Protein AF-A0A9W8LX11-F1 (afdb_monomer)

Structure (mmCIF, N/CA/C/O backbone):
data_AF-A0A9W8LX11-F1
#
_entry.id   AF-A0A9W8LX11-F1
#
loop_
_atom_site.group_PDB
_atom_site.id
_atom_site.type_symbol
_atom_site.label_atom_id
_atom_site.label_alt_id
_atom_site.label_comp_id
_atom_site.label_asym_id
_atom_site.label_entity_id
_atom_site.label_seq_id
_atom_site.pdbx_PDB_ins_code
_atom_site.Cartn_x
_atom_site.Cartn_y
_atom_site.Cartn_z
_atom_site.occupancy
_atom_site.B_iso_or_equiv
_atom_site.auth_seq_id
_atom_site.auth_comp_id
_atom_site.auth_asym_id
_atom_site.auth_a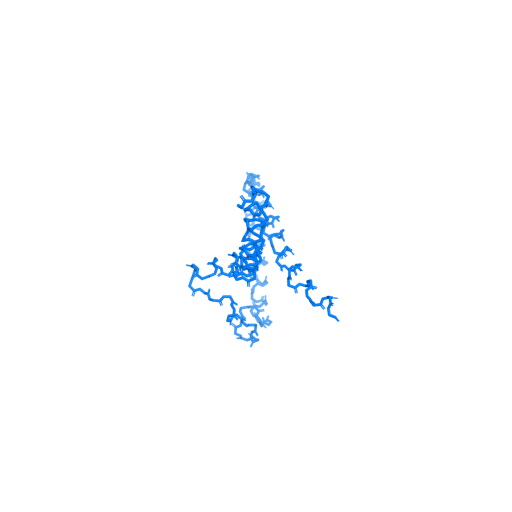tom_id
_atom_site.pdbx_PDB_model_num
ATOM 1 N N . MET A 1 1 ? 64.482 5.441 -8.145 1.00 54.28 1 MET A N 1
ATOM 2 C CA . MET A 1 1 ? 63.058 5.763 -8.385 1.00 54.28 1 MET A CA 1
ATOM 3 C C . MET A 1 1 ? 62.621 6.742 -7.311 1.00 54.28 1 MET A C 1
ATOM 5 O O . MET A 1 1 ? 62.854 6.469 -6.142 1.00 54.28 1 MET A O 1
ATOM 9 N N . SER A 1 2 ? 62.122 7.917 -7.703 1.00 69.69 2 SER A N 1
ATOM 10 C CA . SER A 1 2 ? 61.686 8.965 -6.765 1.00 69.69 2 SER A CA 1
ATOM 11 C C . SER A 1 2 ? 60.354 8.575 -6.119 1.00 69.69 2 SER A C 1
ATOM 13 O O . SER A 1 2 ? 59.514 7.972 -6.789 1.00 69.69 2 SER A O 1
ATOM 15 N N . ALA A 1 3 ? 60.142 8.947 -4.852 1.00 63.94 3 ALA A N 1
ATOM 16 C CA . ALA A 1 3 ? 58.896 8.716 -4.111 1.00 63.94 3 ALA A CA 1
ATOM 17 C C . ALA A 1 3 ? 57.644 9.212 -4.865 1.00 63.94 3 ALA A C 1
ATOM 19 O O . ALA A 1 3 ? 56.577 8.617 -4.743 1.00 63.94 3 ALA A O 1
ATOM 20 N N . ALA A 1 4 ? 57.800 10.232 -5.716 1.00 65.12 4 ALA A N 1
ATOM 21 C CA . ALA A 1 4 ? 56.741 10.741 -6.584 1.00 65.12 4 ALA A CA 1
ATOM 22 C C . ALA A 1 4 ? 56.208 9.686 -7.578 1.00 65.12 4 ALA A C 1
ATOM 24 O O . ALA A 1 4 ? 55.002 9.574 -7.755 1.00 65.12 4 ALA A O 1
ATOM 25 N N . SER A 1 5 ? 57.084 8.847 -8.150 1.00 67.62 5 SER A N 1
ATOM 26 C CA . SER A 1 5 ? 56.688 7.822 -9.139 1.00 67.62 5 SER A CA 1
ATOM 27 C C . SER A 1 5 ? 55.877 6.670 -8.538 1.00 67.62 5 SER A C 1
ATOM 29 O O . SER A 1 5 ? 55.045 6.072 -9.211 1.00 67.62 5 SER A O 1
ATOM 31 N N . VAL A 1 6 ? 56.096 6.370 -7.254 1.00 69.31 6 VAL A N 1
ATOM 32 C CA . VAL A 1 6 ? 55.357 5.326 -6.530 1.00 69.31 6 VAL A CA 1
ATOM 33 C C . VAL A 1 6 ? 53.978 5.841 -6.114 1.00 69.31 6 VAL A C 1
ATOM 35 O O . VAL A 1 6 ? 53.004 5.096 -6.178 1.00 69.31 6 VAL A O 1
ATOM 38 N N . ALA A 1 7 ? 53.878 7.121 -5.741 1.00 71.25 7 ALA A N 1
ATOM 39 C CA . ALA A 1 7 ? 52.605 7.758 -5.414 1.00 71.25 7 ALA A CA 1
ATOM 40 C C . ALA A 1 7 ? 51.680 7.868 -6.639 1.00 71.25 7 ALA A C 1
ATOM 42 O O . ALA A 1 7 ? 50.484 7.619 -6.528 1.00 71.25 7 ALA A O 1
ATOM 43 N N . GLU A 1 8 ? 52.238 8.178 -7.809 1.00 72.81 8 GLU A N 1
ATOM 44 C CA . GLU A 1 8 ? 51.486 8.285 -9.063 1.00 72.81 8 GLU A CA 1
ATOM 45 C C . GLU A 1 8 ? 50.990 6.914 -9.556 1.00 72.81 8 GLU A C 1
ATOM 47 O O . GLU A 1 8 ? 49.831 6.773 -9.941 1.00 72.81 8 GLU A O 1
ATOM 52 N N . ALA A 1 9 ? 51.816 5.868 -9.429 1.00 72.56 9 ALA A N 1
ATOM 53 C CA . ALA A 1 9 ? 51.405 4.494 -9.719 1.00 72.56 9 ALA A CA 1
ATOM 54 C C . ALA A 1 9 ? 50.311 3.990 -8.758 1.00 72.56 9 ALA A C 1
ATOM 56 O O . ALA A 1 9 ? 49.367 3.330 -9.186 1.00 72.56 9 ALA A O 1
ATOM 57 N N . ALA A 1 10 ? 50.398 4.325 -7.466 1.00 69.38 10 ALA A N 1
ATOM 58 C CA . ALA A 1 10 ? 49.371 3.974 -6.484 1.00 69.38 10 ALA A CA 1
ATOM 59 C C . ALA A 1 10 ? 48.047 4.716 -6.732 1.00 69.38 10 ALA A C 1
ATOM 61 O O . ALA A 1 10 ? 46.979 4.133 -6.554 1.00 69.38 10 ALA A O 1
ATOM 62 N N . ALA A 1 11 ? 48.111 5.974 -7.178 1.00 72.75 11 ALA A N 1
ATOM 63 C CA . ALA A 1 11 ? 46.933 6.740 -7.572 1.00 72.75 11 ALA A CA 1
ATOM 64 C C . ALA A 1 11 ? 46.258 6.142 -8.817 1.00 72.75 11 ALA A C 1
ATOM 66 O O . ALA A 1 11 ? 45.037 6.021 -8.824 1.00 72.75 11 ALA A O 1
ATOM 67 N N . GLY A 1 12 ? 47.045 5.699 -9.807 1.00 76.19 12 GLY A N 1
ATOM 68 C CA . GLY A 1 12 ? 46.542 4.999 -10.993 1.00 76.19 12 GLY A CA 1
ATOM 69 C C . GLY A 1 12 ? 45.864 3.667 -10.660 1.00 76.19 12 GLY A C 1
ATOM 70 O O . GLY A 1 12 ? 44.764 3.397 -11.124 1.00 76.19 12 GLY A O 1
ATOM 71 N N . VAL A 1 13 ? 46.456 2.868 -9.768 1.00 75.56 13 VAL A N 1
ATOM 72 C CA . VAL A 1 13 ? 45.849 1.605 -9.307 1.00 75.56 13 VAL A CA 1
ATOM 73 C C . VAL A 1 13 ? 44.580 1.853 -8.485 1.00 75.56 13 VAL A C 1
ATOM 75 O O . VAL A 1 13 ? 43.630 1.085 -8.583 1.00 75.56 13 VAL A O 1
ATOM 78 N N . ALA A 1 14 ? 44.524 2.926 -7.691 1.00 70.00 14 ALA A N 1
ATOM 79 C CA . ALA A 1 14 ? 43.324 3.291 -6.941 1.00 70.00 14 ALA A CA 1
ATOM 80 C C . ALA A 1 14 ? 42.198 3.806 -7.852 1.00 70.00 14 ALA A C 1
ATOM 82 O O . ALA A 1 14 ? 41.036 3.490 -7.604 1.00 70.00 14 ALA A O 1
ATOM 83 N N . SER A 1 15 ? 42.525 4.567 -8.903 1.00 71.81 15 SER A N 1
ATOM 84 C CA . SER A 1 15 ? 41.542 5.008 -9.896 1.00 71.81 15 SER A CA 1
ATOM 85 C C . SER A 1 15 ? 41.051 3.862 -10.772 1.00 71.81 15 SER A C 1
ATOM 87 O O . SER A 1 15 ? 39.859 3.817 -11.051 1.00 71.81 15 SER A O 1
ATOM 89 N N . ASP A 1 16 ? 41.932 2.928 -11.142 1.00 74.38 16 ASP A N 1
ATOM 90 C CA . ASP A 1 16 ? 41.578 1.732 -11.915 1.00 74.38 16 ASP A CA 1
ATOM 91 C C . ASP A 1 16 ? 40.772 0.739 -11.078 1.00 74.38 16 ASP A C 1
ATOM 93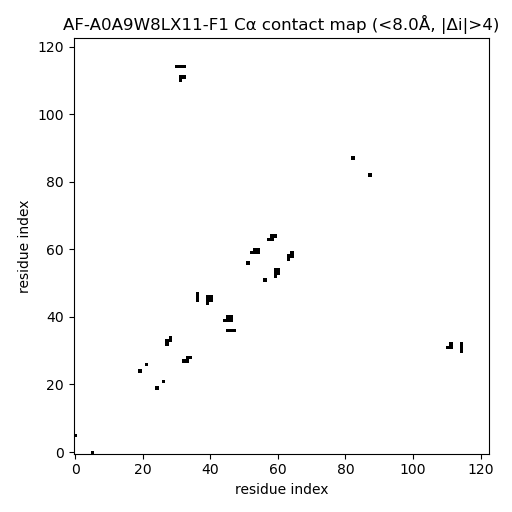 O O . ASP A 1 16 ? 39.782 0.195 -11.540 1.00 74.38 16 ASP A O 1
ATOM 97 N N . PHE A 1 17 ? 41.110 0.559 -9.800 1.00 71.25 17 PHE A N 1
ATOM 98 C CA . PHE A 1 17 ? 40.286 -0.236 -8.894 1.00 71.25 17 PHE A CA 1
ATOM 99 C C . PHE A 1 17 ? 38.922 0.419 -8.654 1.00 71.25 17 PHE A C 1
ATOM 101 O O . PHE A 1 17 ? 37.907 -0.268 -8.627 1.00 71.25 17 PHE A O 1
ATOM 108 N N . ALA A 1 18 ? 38.865 1.745 -8.496 1.00 64.25 18 ALA A N 1
ATOM 109 C CA . ALA A 1 18 ? 37.598 2.456 -8.353 1.00 64.25 18 ALA A CA 1
ATOM 110 C C . ALA A 1 18 ? 36.755 2.381 -9.633 1.00 64.25 18 ALA A C 1
ATOM 112 O O . ALA A 1 18 ? 35.544 2.201 -9.540 1.00 64.25 18 ALA A O 1
ATOM 113 N N . SER A 1 19 ? 37.371 2.479 -10.813 1.00 64.06 19 SER A N 1
ATOM 114 C CA . SER A 1 19 ? 36.675 2.354 -12.092 1.00 64.06 19 SER A CA 1
ATOM 115 C C . SER A 1 19 ? 36.237 0.914 -12.360 1.00 64.06 19 SER A C 1
ATOM 117 O O . SER A 1 19 ? 35.103 0.729 -12.778 1.00 64.06 19 SER A O 1
ATOM 119 N N . ASP A 1 20 ? 37.038 -0.098 -12.016 1.00 60.25 20 ASP A N 1
ATOM 120 C CA . ASP A 1 20 ? 36.682 -1.517 -12.126 1.00 60.25 20 ASP A CA 1
ATOM 121 C C . ASP A 1 20 ? 35.608 -1.930 -11.119 1.00 60.25 20 ASP A C 1
ATOM 123 O O . ASP A 1 20 ? 34.732 -2.724 -11.456 1.00 60.25 20 ASP A O 1
ATOM 127 N N . VAL A 1 21 ? 35.625 -1.387 -9.899 1.00 58.97 21 VAL A N 1
ATOM 128 C CA . VAL A 1 21 ? 34.552 -1.584 -8.914 1.00 58.97 21 VAL A CA 1
ATOM 129 C C . VAL A 1 21 ? 33.282 -0.867 -9.360 1.00 58.97 21 VAL A C 1
ATOM 131 O O . VAL A 1 21 ? 32.207 -1.419 -9.196 1.00 58.97 21 VAL A O 1
ATOM 134 N N . VAL A 1 22 ? 33.361 0.318 -9.966 1.00 58.06 22 VAL A N 1
ATOM 135 C CA . VAL A 1 22 ? 32.182 1.012 -10.515 1.00 58.06 22 VAL A CA 1
ATOM 136 C C . VAL A 1 22 ? 31.666 0.340 -11.797 1.00 58.06 22 VAL A C 1
ATOM 138 O O . VAL A 1 22 ? 30.459 0.308 -12.017 1.00 58.06 22 VAL A O 1
ATOM 141 N N . ALA A 1 23 ? 32.550 -0.237 -12.614 1.00 55.69 23 ALA A N 1
ATOM 142 C CA . ALA A 1 23 ? 32.215 -0.905 -13.872 1.00 55.69 23 A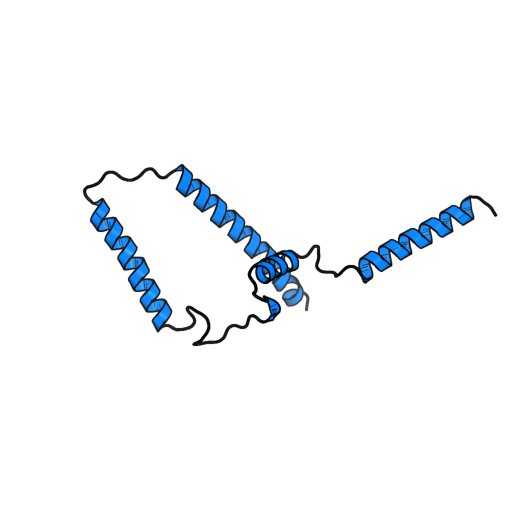LA A CA 1
ATOM 143 C C . ALA A 1 23 ? 31.757 -2.364 -13.693 1.00 55.69 23 ALA A C 1
ATOM 145 O O . ALA A 1 23 ? 30.982 -2.850 -14.513 1.00 55.69 23 ALA A O 1
ATOM 146 N N . ASN A 1 24 ? 32.211 -3.057 -12.639 1.00 52.00 24 ASN A N 1
ATOM 147 C CA . ASN A 1 24 ? 31.896 -4.467 -12.363 1.00 52.00 24 ASN A CA 1
ATOM 148 C C . ASN A 1 24 ? 31.151 -4.706 -11.041 1.00 52.00 24 ASN A C 1
ATOM 150 O O . ASN A 1 24 ? 30.781 -5.849 -10.758 1.00 52.00 24 ASN A O 1
ATOM 154 N N . ALA A 1 25 ? 30.889 -3.682 -10.218 1.00 50.00 25 ALA A N 1
ATOM 155 C CA . ALA A 1 25 ? 29.820 -3.806 -9.234 1.00 50.00 25 ALA A CA 1
ATOM 156 C C . ALA A 1 25 ? 28.533 -4.097 -10.011 1.00 50.00 25 ALA A C 1
ATOM 158 O O . ALA A 1 25 ? 28.287 -3.447 -11.031 1.00 50.00 25 ALA A O 1
ATOM 159 N N . PRO A 1 26 ? 27.686 -5.043 -9.564 1.00 53.97 26 PRO A N 1
ATOM 160 C CA . PRO A 1 26 ? 26.340 -5.088 -10.094 1.00 53.97 26 PRO A CA 1
ATOM 161 C C . PRO A 1 26 ? 25.763 -3.701 -9.818 1.00 53.97 26 PRO A C 1
ATOM 163 O O . PRO A 1 26 ? 25.581 -3.334 -8.658 1.00 53.97 26 PRO A O 1
ATOM 166 N N . VAL A 1 27 ? 25.534 -2.926 -10.880 1.00 54.09 27 VAL A N 1
ATOM 167 C CA . VAL A 1 27 ? 25.097 -1.514 -10.884 1.00 54.09 27 VAL A CA 1
ATOM 168 C C . VAL A 1 27 ? 23.879 -1.269 -9.962 1.00 54.09 27 VAL A C 1
ATOM 170 O O . VAL A 1 27 ? 23.574 -0.150 -9.571 1.00 54.09 27 VAL A O 1
ATOM 173 N N . ASN A 1 28 ? 23.234 -2.349 -9.531 1.00 58.53 28 ASN A N 1
ATOM 174 C CA . ASN A 1 28 ? 22.002 -2.434 -8.783 1.00 58.53 28 ASN A CA 1
ATOM 175 C C . ASN A 1 28 ? 22.083 -2.402 -7.245 1.00 58.53 28 ASN A C 1
ATOM 177 O O . ASN A 1 28 ? 21.035 -2.235 -6.642 1.00 58.53 28 ASN A O 1
ATOM 181 N N . SER A 1 29 ? 23.210 -2.537 -6.537 1.00 65.06 29 SER A N 1
ATOM 182 C CA . SER A 1 29 ? 23.126 -2.628 -5.051 1.00 65.06 29 SER A CA 1
ATOM 183 C C . SER A 1 29 ? 22.641 -1.341 -4.352 1.00 65.06 29 SER A C 1
ATOM 185 O O . SER A 1 29 ? 22.145 -1.393 -3.222 1.00 65.06 29 SER A O 1
ATOM 187 N N . LEU A 1 30 ? 22.751 -0.197 -5.036 1.00 72.62 30 LEU A N 1
ATOM 188 C CA . LEU A 1 30 ? 22.211 1.099 -4.610 1.00 72.62 30 LEU A CA 1
ATOM 189 C C . LEU A 1 30 ? 20.779 1.353 -5.113 1.00 72.62 30 LEU A C 1
ATOM 191 O O . LEU A 1 30 ? 20.151 2.299 -4.641 1.00 72.62 30 LEU A O 1
ATOM 195 N N . SER A 1 31 ? 20.263 0.524 -6.028 1.00 81.88 31 SER A N 1
ATOM 196 C CA . SER A 1 31 ? 18.883 0.624 -6.519 1.00 81.88 31 SER A CA 1
ATOM 197 C C . SER A 1 31 ? 17.899 0.157 -5.440 1.00 81.88 31 SER A C 1
ATOM 199 O O . SER A 1 31 ? 18.045 -0.951 -4.904 1.00 81.88 31 SER A O 1
ATOM 201 N N . PRO A 1 32 ? 16.888 0.968 -5.092 1.00 86.31 32 PRO A N 1
ATOM 202 C CA . PRO A 1 32 ? 15.732 0.507 -4.332 1.00 86.31 32 PRO A CA 1
ATOM 203 C C . PRO A 1 32 ? 15.115 -0.775 -4.915 1.00 86.31 32 PRO A C 1
ATOM 205 O O . PRO A 1 32 ? 14.715 -1.660 -4.150 1.00 86.31 32 PRO A O 1
ATOM 208 N N . ASP A 1 33 ? 15.105 -0.925 -6.243 1.00 85.69 33 ASP A N 1
ATOM 209 C CA . ASP A 1 33 ? 14.564 -2.117 -6.896 1.00 85.69 33 ASP A CA 1
ATOM 210 C C . ASP A 1 33 ? 15.314 -3.421 -6.584 1.00 85.69 33 ASP A C 1
ATOM 212 O O . ASP A 1 33 ? 14.704 -4.477 -6.394 1.00 85.69 33 ASP A O 1
ATOM 216 N N . TYR A 1 34 ? 16.641 -3.372 -6.465 1.00 86.56 34 TYR A N 1
ATOM 217 C CA . TYR A 1 34 ? 17.437 -4.548 -6.117 1.00 86.56 34 TYR A CA 1
ATOM 218 C C . TYR A 1 34 ? 17.048 -5.117 -4.760 1.00 86.56 34 TYR A C 1
ATOM 220 O O . TYR A 1 34 ? 16.803 -6.320 -4.643 1.00 86.56 34 TYR A O 1
ATOM 228 N N . TRP A 1 35 ? 16.926 -4.253 -3.751 1.00 87.75 35 TRP A N 1
ATOM 229 C CA . TRP A 1 35 ? 16.514 -4.654 -2.407 1.00 87.75 35 TRP A CA 1
ATOM 230 C C . TRP A 1 35 ? 15.095 -5.217 -2.391 1.00 87.75 35 TRP A C 1
ATOM 232 O O . TRP A 1 35 ? 14.827 -6.195 -1.689 1.00 87.75 35 TRP A O 1
ATOM 242 N N . LEU A 1 36 ? 14.201 -4.654 -3.206 1.00 88.88 36 LEU A N 1
ATOM 243 C CA . LEU A 1 36 ? 12.870 -5.211 -3.401 1.00 88.88 36 LEU A CA 1
ATOM 244 C C . LEU A 1 36 ? 12.947 -6.616 -4.015 1.00 88.88 36 LEU A C 1
ATOM 246 O O . LEU A 1 36 ? 12.331 -7.546 -3.494 1.00 88.88 36 LEU A O 1
ATOM 250 N N . SER A 1 37 ? 13.723 -6.790 -5.088 1.00 86.94 37 SER A N 1
ATOM 251 C CA . SER A 1 37 ? 13.880 -8.073 -5.781 1.00 86.94 37 SER A CA 1
ATOM 252 C C . SER A 1 37 ? 14.439 -9.161 -4.864 1.00 86.94 37 SER A C 1
ATOM 254 O O . SER A 1 37 ? 13.964 -10.296 -4.887 1.00 86.94 37 SER A O 1
ATOM 256 N N . GLU A 1 38 ? 15.390 -8.805 -4.003 1.00 88.06 38 GLU A N 1
ATOM 257 C CA . GLU A 1 38 ? 15.997 -9.729 -3.054 1.00 88.06 38 GLU A CA 1
ATOM 258 C C .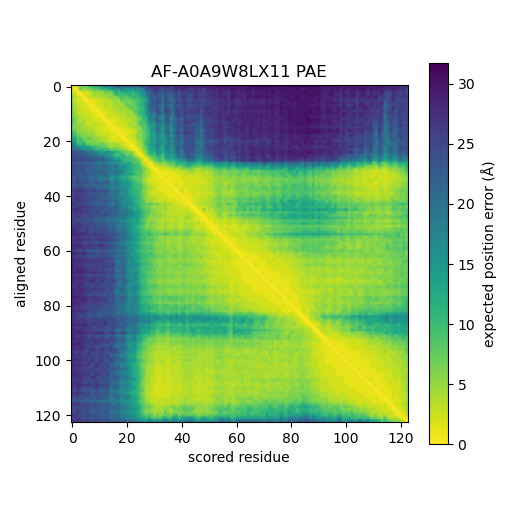 GLU A 1 38 ? 15.005 -10.134 -1.960 1.00 88.06 38 GLU A C 1
ATOM 260 O O . GLU A 1 38 ? 14.911 -11.309 -1.600 1.00 88.06 38 GLU 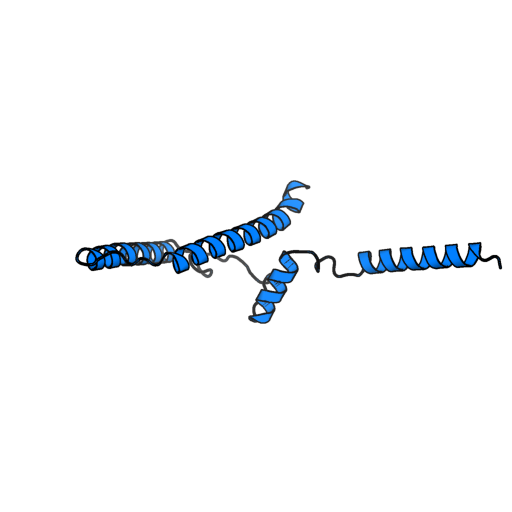A O 1
ATOM 265 N N . GLY A 1 39 ? 14.170 -9.189 -1.515 1.00 89.56 39 GLY A N 1
ATOM 266 C CA . GLY A 1 39 ? 13.029 -9.477 -0.653 1.00 89.56 39 GLY A CA 1
ATOM 267 C C . GLY A 1 39 ? 12.072 -10.493 -1.280 1.00 89.56 39 GLY A C 1
ATOM 268 O O . GLY A 1 39 ? 11.748 -11.495 -0.648 1.00 89.56 39 GLY A O 1
ATOM 269 N N . TYR A 1 40 ? 11.656 -10.292 -2.534 1.00 89.06 40 TYR A N 1
ATOM 270 C CA . TYR A 1 40 ? 10.771 -11.236 -3.234 1.00 89.06 40 TYR A CA 1
ATOM 271 C C . TYR A 1 40 ? 11.394 -12.633 -3.377 1.00 89.06 40 TYR A C 1
ATOM 273 O O . TYR A 1 40 ? 10.712 -13.630 -3.114 1.00 89.06 40 TYR A O 1
ATOM 281 N N . LYS A 1 41 ? 12.691 -12.718 -3.703 1.00 90.81 41 LYS A N 1
ATOM 282 C CA . LYS A 1 41 ? 13.412 -13.999 -3.793 1.00 90.81 41 LYS A CA 1
ATOM 283 C C . LYS A 1 41 ? 13.462 -14.731 -2.458 1.00 90.81 41 LYS A C 1
ATOM 285 O O . LYS A 1 41 ? 13.312 -15.950 -2.441 1.00 90.81 41 LYS A O 1
ATOM 290 N N . ALA A 1 42 ? 13.607 -14.013 -1.342 1.00 91.81 42 ALA A N 1
ATOM 291 C CA . ALA A 1 42 ? 13.553 -14.612 -0.008 1.00 91.81 42 ALA A CA 1
ATOM 292 C C . ALA A 1 42 ? 12.187 -15.264 0.288 1.00 91.81 42 ALA A C 1
ATOM 294 O O . ALA A 1 42 ? 12.118 -16.250 1.019 1.00 91.81 42 ALA A O 1
ATOM 295 N N . PHE A 1 43 ? 11.109 -14.767 -0.328 1.00 90.19 43 PHE A N 1
ATOM 296 C CA . PHE A 1 43 ? 9.777 -15.382 -0.292 1.00 90.19 43 PHE A CA 1
ATOM 297 C C . PHE A 1 43 ? 9.540 -16.427 -1.398 1.00 90.19 43 PHE A C 1
ATOM 299 O O . PHE A 1 43 ? 8.432 -16.947 -1.514 1.00 90.19 43 PHE A O 1
ATOM 306 N N . GLY A 1 44 ? 10.559 -16.757 -2.197 1.00 88.25 44 GLY A N 1
ATOM 307 C CA . GLY A 1 44 ? 10.484 -17.750 -3.270 1.00 88.25 44 GLY A CA 1
ATOM 308 C C . GLY A 1 44 ? 9.854 -17.247 -4.570 1.00 88.25 44 GLY A C 1
ATOM 309 O O . GLY A 1 44 ? 9.523 -18.059 -5.431 1.00 88.25 44 GLY A O 1
ATOM 310 N N . TYR A 1 45 ? 9.686 -15.933 -4.732 1.00 86.25 45 TYR A N 1
ATOM 311 C CA . TYR A 1 45 ? 9.121 -15.329 -5.938 1.00 86.25 45 TYR A CA 1
ATOM 312 C C . TYR A 1 45 ? 10.181 -14.532 -6.697 1.00 86.25 45 TYR A C 1
ATOM 314 O O . TYR A 1 45 ? 10.929 -13.755 -6.113 1.00 86.25 45 TYR A O 1
ATOM 322 N N . ASP A 1 46 ? 10.220 -14.677 -8.020 1.00 86.81 46 ASP A N 1
ATOM 323 C CA . ASP A 1 46 ? 11.078 -13.852 -8.869 1.00 86.81 46 ASP A CA 1
ATOM 324 C C . ASP A 1 46 ? 10.287 -12.650 -9.405 1.00 86.81 46 ASP A C 1
ATOM 326 O O . ASP A 1 46 ? 9.374 -12.804 -10.222 1.00 86.81 46 A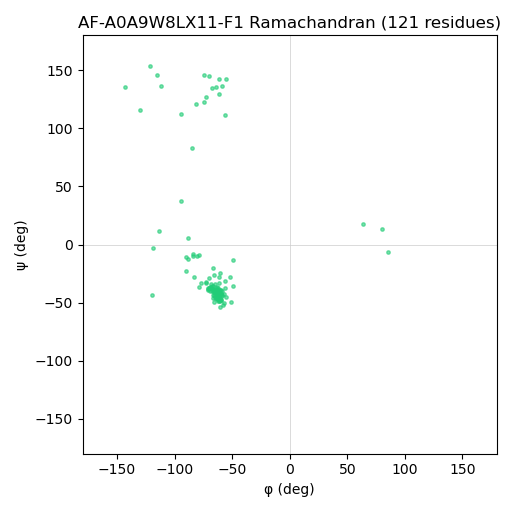SP A O 1
ATOM 330 N N . LYS A 1 47 ? 10.650 -11.441 -8.953 1.00 84.94 47 LYS A N 1
ATOM 331 C CA . LYS A 1 47 ? 10.046 -10.180 -9.414 1.00 84.94 47 LYS A CA 1
ATOM 332 C C . LYS A 1 47 ? 10.160 -10.016 -10.935 1.00 84.94 47 LYS A C 1
ATOM 334 O O . LYS A 1 47 ? 9.219 -9.532 -11.557 1.00 84.94 47 LYS A O 1
ATOM 339 N N . SER A 1 48 ? 11.271 -10.432 -11.549 1.00 82.75 48 SER A N 1
ATOM 340 C CA . SER A 1 48 ? 11.530 -10.227 -12.986 1.00 82.75 48 SER A CA 1
ATOM 341 C C . SER A 1 48 ? 10.567 -11.007 -13.892 1.00 82.75 48 SER A C 1
ATOM 343 O O . SER A 1 48 ? 10.278 -10.597 -15.023 1.00 82.75 48 SER A O 1
ATOM 345 N N . GLN A 1 49 ? 10.036 -12.117 -13.374 1.00 86.50 49 GLN A N 1
ATOM 346 C CA . GLN A 1 49 ? 9.080 -12.983 -14.058 1.00 86.50 49 GLN A CA 1
ATOM 347 C C . GLN A 1 49 ? 7.638 -12.494 -13.914 1.00 86.50 49 GLN A C 1
ATOM 349 O O . GLN A 1 49 ? 6.738 -13.026 -14.567 1.00 86.50 49 GLN A O 1
ATOM 354 N N . TRP A 1 50 ? 7.393 -11.480 -13.080 1.00 87.62 50 TRP A N 1
ATOM 355 C CA . TRP A 1 50 ? 6.055 -10.946 -12.908 1.00 87.62 50 TRP A CA 1
ATOM 356 C C . TRP A 1 50 ? 5.550 -10.318 -14.211 1.00 87.62 50 TRP A C 1
ATOM 358 O O . TRP A 1 50 ? 6.259 -9.592 -14.920 1.00 87.62 50 TRP A O 1
ATOM 368 N N . ARG A 1 51 ? 4.298 -10.631 -14.543 1.00 88.44 51 ARG A N 1
ATOM 369 C CA . ARG A 1 51 ? 3.576 -10.110 -15.703 1.00 88.44 51 ARG A CA 1
ATOM 370 C C . ARG A 1 51 ? 2.117 -9.911 -15.314 1.00 88.44 51 ARG A C 1
ATOM 372 O O . ARG A 1 51 ? 1.511 -10.790 -14.702 1.00 88.44 51 ARG A O 1
ATOM 379 N N . TRP A 1 52 ? 1.547 -8.776 -15.709 1.00 89.25 52 TRP A N 1
ATOM 380 C CA . TRP A 1 52 ? 0.107 -8.558 -15.609 1.00 89.25 52 TRP A CA 1
ATOM 381 C C . TRP A 1 52 ? -0.615 -9.355 -16.699 1.00 89.25 52 TRP A C 1
ATOM 383 O O . TRP A 1 52 ? -0.353 -9.165 -17.887 1.00 89.25 52 TRP A O 1
ATOM 393 N N . VAL A 1 53 ? -1.540 -10.230 -16.305 1.00 92.75 53 VAL A N 1
ATOM 394 C CA . VAL A 1 53 ? -2.328 -11.061 -17.222 1.00 92.75 53 VAL A CA 1
ATOM 395 C C . VAL A 1 53 ? -3.806 -10.935 -16.864 1.00 92.75 53 VAL A C 1
ATOM 397 O O . VAL A 1 53 ? -4.246 -11.358 -15.794 1.00 92.75 53 VAL A O 1
ATOM 400 N N . ASN A 1 54 ? -4.594 -10.373 -17.783 1.00 89.31 54 ASN A N 1
ATOM 401 C CA . ASN A 1 54 ? -6.037 -10.225 -17.592 1.00 89.31 54 ASN A CA 1
ATOM 402 C C . ASN A 1 54 ? -6.719 -11.592 -17.434 1.00 89.31 54 ASN A C 1
ATOM 404 O O . ASN A 1 54 ? -6.519 -12.490 -18.249 1.00 89.31 54 ASN A O 1
ATOM 408 N N . GLY A 1 55 ? -7.536 -11.738 -16.391 1.00 89.25 55 GLY A N 1
ATOM 409 C CA . GLY A 1 55 ? -8.225 -12.981 -16.038 1.00 89.25 55 GLY A CA 1
ATOM 410 C C . GLY A 1 55 ? -7.405 -13.957 -15.188 1.00 89.25 55 GLY A C 1
ATOM 411 O O . GLY A 1 55 ? -7.961 -14.957 -14.743 1.00 89.25 55 GLY A O 1
ATOM 412 N N . VAL A 1 56 ? -6.116 -13.684 -14.954 1.00 89.38 56 VAL A N 1
ATOM 413 C CA . VAL A 1 56 ? -5.227 -14.521 -14.125 1.00 89.38 56 VAL A CA 1
ATOM 414 C C . VAL A 1 56 ? -4.696 -13.735 -12.933 1.00 89.38 56 VAL A C 1
ATOM 416 O O . VAL A 1 56 ? -4.661 -14.246 -11.816 1.00 89.38 56 VAL A O 1
ATOM 419 N N . THR A 1 57 ? -4.285 -12.484 -13.150 1.00 92.12 57 THR A N 1
ATOM 420 C CA . THR A 1 57 ? -3.840 -11.621 -12.059 1.00 92.12 57 THR A CA 1
ATOM 421 C C . THR A 1 57 ? -5.032 -11.296 -11.150 1.00 92.12 57 THR A C 1
ATOM 423 O O . THR A 1 57 ? -6.108 -10.972 -11.661 1.00 92.12 57 THR A O 1
ATOM 426 N N . PRO A 1 58 ? -4.885 -11.365 -9.816 1.00 89.19 58 PRO A N 1
ATOM 427 C CA . PRO A 1 58 ? -5.970 -11.024 -8.904 1.00 89.19 58 PRO A CA 1
ATOM 428 C C . PRO A 1 58 ? -6.506 -9.616 -9.168 1.00 89.19 58 PRO A C 1
ATOM 430 O O . PRO A 1 58 ? -5.730 -8.702 -9.444 1.00 89.19 58 PRO A O 1
ATOM 433 N N . LEU A 1 59 ? -7.825 -9.441 -9.049 1.00 90.75 59 LEU A N 1
ATOM 434 C CA . LEU A 1 59 ? -8.517 -8.168 -9.299 1.00 90.75 59 LEU A CA 1
ATOM 435 C C . LEU A 1 59 ? -8.413 -7.673 -10.752 1.00 90.75 59 LEU A C 1
ATOM 437 O O . LEU A 1 59 ? -8.691 -6.508 -11.027 1.00 90.75 59 LEU A O 1
ATOM 441 N N . SER A 1 60 ? -8.052 -8.547 -11.695 1.00 92.38 60 SER A N 1
ATOM 442 C CA . SER A 1 60 ? -8.017 -8.199 -13.119 1.00 92.38 60 SER A CA 1
ATOM 443 C C . SER A 1 60 ? -9.393 -8.250 -13.786 1.00 92.38 60 SER A C 1
ATOM 445 O O . SER A 1 60 ? -9.542 -7.801 -14.922 1.00 92.38 60 SER A O 1
ATOM 447 N N . THR A 1 61 ? -10.418 -8.776 -13.104 1.00 94.69 61 THR A N 1
ATOM 448 C CA . THR A 1 61 ? -11.780 -8.864 -13.643 1.00 94.69 61 THR A CA 1
ATOM 449 C C . THR A 1 61 ? -12.787 -8.019 -12.863 1.00 94.69 61 THR A C 1
ATOM 451 O O . THR A 1 61 ? -12.763 -7.939 -11.635 1.00 94.69 61 THR A O 1
ATOM 454 N N . TRP A 1 62 ? -13.773 -7.462 -13.575 1.00 94.44 62 TRP A N 1
ATOM 455 C CA . TRP A 1 62 ? -14.890 -6.724 -12.965 1.00 94.44 62 TRP A CA 1
ATOM 456 C C . TRP A 1 62 ? -15.671 -7.543 -11.938 1.00 94.44 62 TRP A C 1
ATOM 458 O O . TRP A 1 62 ? -16.200 -6.992 -10.976 1.00 94.44 62 TRP A O 1
ATOM 468 N N . ARG A 1 63 ? -15.742 -8.865 -12.132 1.00 93.81 63 ARG A N 1
ATOM 469 C CA . ARG A 1 63 ? -16.414 -9.775 -11.204 1.00 93.81 63 ARG A CA 1
ATOM 470 C C . ARG A 1 63 ? -15.693 -9.819 -9.860 1.00 93.81 63 ARG A C 1
ATOM 472 O O . ARG A 1 63 ? -16.343 -9.669 -8.832 1.00 93.81 63 ARG A O 1
ATOM 479 N N . GLU A 1 64 ? -14.376 -10.005 -9.870 1.00 93.88 64 GLU A N 1
ATOM 480 C CA . GLU A 1 64 ? -13.559 -10.033 -8.651 1.00 93.88 64 GLU A CA 1
ATOM 481 C C . GLU A 1 64 ? -13.611 -8.692 -7.922 1.00 93.88 64 GLU A C 1
ATOM 483 O O . GLU A 1 64 ? -13.852 -8.658 -6.716 1.00 93.88 64 GLU A O 1
ATOM 488 N N . VAL A 1 65 ? -13.475 -7.586 -8.660 1.00 95.31 65 VAL A N 1
ATOM 489 C CA . VAL A 1 65 ? -13.571 -6.230 -8.102 1.00 95.31 65 VAL A CA 1
ATOM 490 C C . VAL A 1 65 ? -14.956 -5.981 -7.494 1.00 95.31 65 VAL A C 1
ATOM 492 O O . VAL A 1 65 ? -15.056 -5.480 -6.376 1.00 95.31 65 VAL A O 1
ATOM 495 N N . GLY A 1 66 ? -16.030 -6.381 -8.182 1.00 97.12 66 GLY A N 1
ATOM 496 C CA . GLY A 1 66 ? -17.402 -6.239 -7.690 1.00 97.12 66 GLY A CA 1
ATOM 497 C C . GLY A 1 66 ? -17.662 -7.037 -6.410 1.00 97.12 66 GLY A C 1
ATOM 498 O O . GLY A 1 66 ? -18.250 -6.509 -5.467 1.00 97.12 66 GLY A O 1
ATOM 499 N N . ILE A 1 67 ? -17.175 -8.281 -6.338 1.00 96.25 67 ILE A N 1
ATOM 500 C CA . ILE A 1 67 ? -17.251 -9.101 -5.118 1.00 96.25 67 ILE A CA 1
ATOM 501 C C . ILE A 1 67 ? -16.467 -8.432 -3.984 1.00 96.25 67 ILE A C 1
ATOM 503 O O . ILE A 1 67 ? -16.997 -8.287 -2.882 1.00 96.25 67 ILE A O 1
ATOM 507 N N . GLY A 1 68 ? -15.243 -7.972 -4.257 1.00 95.88 68 GLY A N 1
ATOM 508 C CA . GLY A 1 68 ? -14.424 -7.246 -3.287 1.00 95.88 68 GLY A CA 1
ATOM 509 C C . GLY A 1 68 ? -15.126 -5.999 -2.743 1.00 95.88 68 GLY A C 1
ATOM 510 O O . GLY A 1 68 ? -15.133 -5.778 -1.534 1.00 95.88 68 GLY A O 1
ATOM 511 N N . MET A 1 69 ? -15.795 -5.231 -3.607 1.00 97.19 69 MET A N 1
ATOM 512 C CA . MET A 1 69 ? -16.555 -4.043 -3.213 1.00 97.19 69 MET A CA 1
ATOM 513 C C . MET A 1 69 ? -17.739 -4.385 -2.301 1.00 97.19 69 MET A C 1
ATOM 515 O O . MET A 1 69 ? -17.932 -3.737 -1.272 1.00 97.19 69 MET A O 1
ATOM 519 N N . VAL A 1 70 ? -18.523 -5.411 -2.651 1.00 97.81 70 VAL A N 1
ATOM 520 C CA . VAL A 1 70 ? -19.658 -5.859 -1.829 1.00 97.81 70 VAL A CA 1
ATOM 521 C C . VAL A 1 70 ? -19.178 -6.340 -0.461 1.00 97.81 70 VAL A C 1
ATOM 523 O O . VAL A 1 70 ? -19.775 -5.976 0.550 1.00 97.81 70 VAL A O 1
ATOM 526 N N . LEU A 1 71 ? -18.082 -7.102 -0.410 1.00 97.56 71 LEU A N 1
ATOM 527 C CA . LEU A 1 71 ? -17.482 -7.547 0.849 1.00 97.56 71 LEU A CA 1
ATOM 528 C C . LEU A 1 71 ? -16.992 -6.364 1.691 1.00 97.56 71 LEU A C 1
ATOM 530 O O . LEU A 1 71 ? -17.308 -6.293 2.876 1.00 97.56 71 LEU A O 1
ATOM 534 N N . TYR A 1 72 ? -16.278 -5.414 1.083 1.00 96.69 72 TYR A N 1
ATOM 535 C CA . TYR A 1 72 ? -15.774 -4.218 1.760 1.00 96.69 72 TYR A CA 1
ATOM 536 C C . TYR A 1 72 ? -16.904 -3.401 2.399 1.00 96.69 72 TYR A C 1
ATOM 538 O O . TYR A 1 72 ? -16.877 -3.119 3.599 1.00 96.69 72 TYR A O 1
ATOM 546 N N . LEU A 1 73 ? -17.938 -3.074 1.619 1.00 97.38 73 LEU A N 1
ATOM 547 C CA . LEU A 1 73 ? -19.084 -2.311 2.111 1.00 97.38 73 LEU A CA 1
ATOM 548 C C . LEU A 1 73 ? -19.908 -3.110 3.126 1.00 97.38 73 LEU A C 1
ATOM 550 O O . LEU A 1 73 ? -20.362 -2.549 4.122 1.00 97.38 73 LEU A O 1
ATOM 554 N N . GLY A 1 74 ? -20.062 -4.419 2.916 1.00 97.94 74 GLY A N 1
ATOM 555 C CA . GLY A 1 74 ? -20.736 -5.313 3.853 1.00 97.94 74 GLY A CA 1
ATOM 556 C C . GLY A 1 74 ? -20.056 -5.340 5.222 1.00 97.94 74 GLY A C 1
ATOM 557 O O . GLY A 1 74 ? -20.736 -5.250 6.242 1.00 97.94 74 GLY A O 1
ATOM 558 N N . VAL A 1 75 ? -18.721 -5.384 5.259 1.00 97.38 75 VAL A N 1
ATOM 559 C CA . VAL A 1 75 ? -17.945 -5.299 6.505 1.00 97.38 75 VAL A CA 1
ATOM 560 C C . VAL A 1 75 ? -18.128 -3.935 7.171 1.00 97.38 75 VAL A C 1
ATOM 562 O O . VAL A 1 75 ? -18.404 -3.888 8.369 1.00 97.38 75 VAL A O 1
ATOM 565 N N . ILE A 1 76 ? -18.045 -2.829 6.422 1.00 95.56 76 ILE A N 1
ATOM 566 C CA . ILE A 1 76 ? -18.226 -1.475 6.975 1.00 95.56 76 ILE A CA 1
ATOM 567 C C . ILE A 1 76 ? -19.613 -1.306 7.588 1.00 95.56 76 ILE A C 1
ATOM 569 O O . ILE A 1 76 ? -19.727 -0.944 8.760 1.00 95.56 76 ILE A O 1
ATOM 573 N N . PHE A 1 77 ? -20.670 -1.591 6.826 1.00 96.56 77 PHE A N 1
ATOM 574 C CA . PHE A 1 77 ? -22.038 -1.442 7.314 1.00 96.56 77 PHE A CA 1
ATOM 575 C C . PHE A 1 77 ? -22.366 -2.459 8.408 1.00 96.56 77 PHE A C 1
ATOM 577 O O . PHE A 1 77 ? -23.081 -2.128 9.353 1.00 96.56 77 PHE A O 1
ATOM 584 N N . GLY A 1 78 ? -21.803 -3.667 8.333 1.00 95.19 78 GLY A N 1
ATOM 585 C CA . GLY A 1 78 ? -21.929 -4.684 9.372 1.00 95.19 78 GLY A CA 1
ATOM 586 C C . GLY A 1 78 ? -21.330 -4.227 10.702 1.00 95.19 78 GLY A C 1
ATOM 587 O O . GLY A 1 78 ? -21.996 -4.290 11.737 1.00 95.19 78 GLY A O 1
ATOM 588 N N . ILE A 1 79 ? -20.105 -3.695 10.681 1.00 93.62 79 ILE A N 1
ATOM 589 C CA . ILE A 1 79 ? -19.453 -3.134 11.872 1.00 93.62 79 ILE A CA 1
ATOM 590 C C . ILE A 1 79 ? -20.222 -1.908 12.373 1.00 93.62 79 ILE A C 1
ATOM 592 O O . ILE A 1 79 ? -20.493 -1.809 13.568 1.00 93.62 79 ILE A O 1
ATOM 596 N N . GLN A 1 80 ? -20.633 -1.001 11.482 1.00 92.50 80 GLN A N 1
ATOM 597 C CA . GLN A 1 80 ? -21.406 0.189 11.846 1.00 92.50 80 GLN A CA 1
ATOM 598 C C . GLN A 1 80 ? -22.722 -0.178 12.547 1.00 92.50 80 GLN A C 1
ATOM 600 O O . GLN A 1 80 ? -23.076 0.427 13.561 1.00 92.50 80 GLN A O 1
ATOM 605 N N . PHE A 1 81 ? -23.433 -1.185 12.035 1.00 93.75 81 PHE A N 1
ATOM 606 C CA . PHE A 1 81 ? -24.654 -1.698 12.648 1.00 93.75 81 PHE A CA 1
ATOM 607 C C . PHE A 1 81 ? -24.379 -2.276 14.042 1.00 93.75 81 PHE A C 1
ATOM 609 O O . PHE A 1 81 ? -25.078 -1.935 14.997 1.00 93.75 81 PHE A O 1
ATOM 616 N N . LEU A 1 82 ? -23.323 -3.083 14.181 1.00 91.75 82 LEU A N 1
ATOM 617 C CA . LEU A 1 82 ? -22.928 -3.686 15.455 1.00 91.75 82 LEU A CA 1
ATOM 618 C C . LEU A 1 82 ? -22.492 -2.643 16.501 1.00 91.75 82 LEU A C 1
ATOM 620 O O . LEU A 1 82 ? -22.742 -2.813 17.695 1.00 91.75 82 LEU A O 1
ATOM 624 N N . MET A 1 83 ? -21.861 -1.549 16.068 1.00 91.31 83 MET A N 1
ATOM 625 C CA . MET A 1 83 ? -21.370 -0.482 16.946 1.00 91.31 83 MET A CA 1
ATOM 626 C C . MET A 1 83 ? -22.459 0.492 17.417 1.00 91.31 83 MET A C 1
ATOM 628 O O . MET A 1 83 ? -22.205 1.281 18.323 1.00 91.31 83 MET A O 1
ATOM 632 N N . ARG A 1 84 ? -23.683 0.431 16.875 1.00 87.00 84 ARG A N 1
ATOM 633 C CA . ARG A 1 84 ? -24.751 1.414 17.149 1.00 87.00 84 ARG A CA 1
ATOM 634 C C . ARG A 1 84 ? -25.180 1.503 18.621 1.00 87.00 84 ARG A C 1
ATOM 636 O O . ARG A 1 84 ? -25.697 2.532 19.043 1.00 87.00 84 ARG A O 1
ATOM 643 N N . SER A 1 85 ? -24.972 0.444 19.400 1.00 87.00 85 SER A N 1
ATOM 644 C CA . SER A 1 85 ? -25.314 0.357 20.830 1.00 87.00 85 SER A CA 1
ATOM 645 C C . SER A 1 85 ? -24.088 0.251 21.747 1.00 87.00 85 SER A C 1
ATOM 647 O O . SER A 1 85 ? -24.217 -0.056 22.933 1.00 87.00 85 SER A O 1
ATOM 649 N N . ARG A 1 86 ? -22.881 0.478 21.216 1.00 86.94 86 ARG A N 1
ATOM 650 C CA . ARG A 1 86 ? -21.609 0.331 21.934 1.00 86.94 86 ARG A CA 1
ATOM 651 C C . ARG A 1 86 ? -20.846 1.654 21.938 1.00 86.94 86 ARG A C 1
ATOM 653 O O . ARG A 1 86 ? -21.010 2.485 21.052 1.00 86.94 86 ARG A O 1
ATOM 660 N N . LYS A 1 87 ? -19.996 1.853 22.947 1.00 84.69 87 LYS A N 1
ATOM 661 C CA . LYS A 1 87 ? -19.063 2.987 22.961 1.00 84.69 87 LYS A CA 1
ATOM 662 C C . LYS A 1 87 ? -17.980 2.776 21.890 1.00 84.69 87 LYS A C 1
ATOM 664 O O . LYS A 1 87 ? -17.598 1.626 21.664 1.00 84.69 87 LYS A O 1
ATOM 669 N N . PRO A 1 88 ? -17.497 3.847 21.240 1.00 85.12 88 PRO A N 1
ATOM 670 C CA . PRO A 1 88 ? -16.436 3.746 20.246 1.00 85.12 88 PRO A CA 1
ATOM 671 C C . PRO A 1 88 ? -15.153 3.182 20.869 1.00 85.12 88 PRO A C 1
ATOM 673 O O . PRO A 1 88 ? -14.826 3.477 22.018 1.00 85.12 88 PRO A O 1
ATOM 676 N N . PHE A 1 89 ? -14.436 2.357 20.107 1.00 84.88 89 PHE A N 1
ATOM 677 C CA . PHE A 1 89 ? -13.155 1.802 20.533 1.00 84.88 89 PHE A CA 1
ATOM 678 C C . PHE A 1 89 ? -12.036 2.822 20.301 1.00 84.88 89 PHE A C 1
ATOM 680 O O . PHE A 1 89 ? -11.788 3.228 19.167 1.00 84.88 89 PHE A O 1
ATOM 687 N N . GLU A 1 90 ? -11.326 3.205 21.362 1.00 85.88 90 GLU A N 1
ATOM 688 C CA . GLU A 1 90 ? -10.166 4.096 21.267 1.00 85.88 90 GLU A CA 1
ATOM 689 C C . GLU A 1 90 ? -8.897 3.300 20.940 1.00 85.88 90 GLU A C 1
ATOM 691 O O . GLU A 1 90 ? -8.112 2.919 21.806 1.00 85.88 90 GLU A O 1
ATOM 696 N N . LEU A 1 91 ? -8.698 3.025 19.651 1.00 89.31 91 LEU A N 1
ATOM 697 C CA . LEU A 1 91 ? -7.535 2.301 19.125 1.00 89.31 91 LEU A CA 1
ATOM 698 C C . LEU A 1 91 ? -6.428 3.261 18.652 1.00 89.31 91 LEU A C 1
ATOM 700 O O . LEU A 1 91 ? -5.764 3.009 17.649 1.00 89.31 91 LEU A O 1
ATOM 704 N N . THR A 1 92 ? -6.216 4.372 19.363 1.00 89.25 92 THR A N 1
ATOM 705 C CA . THR A 1 92 ? -5.369 5.499 18.924 1.00 89.25 92 THR A CA 1
ATOM 706 C C . THR A 1 92 ? -3.946 5.084 18.558 1.00 89.25 92 THR A C 1
ATOM 708 O O . THR A 1 92 ? -3.447 5.472 17.506 1.00 89.25 92 THR A O 1
ATOM 711 N N . ARG A 1 93 ? -3.294 4.244 19.373 1.00 92.00 93 ARG A N 1
ATOM 712 C CA . ARG A 1 93 ? -1.923 3.780 19.088 1.00 92.00 93 ARG A CA 1
ATOM 713 C C . ARG A 1 93 ? -1.857 2.881 17.853 1.00 92.00 93 ARG A C 1
ATOM 715 O O . ARG A 1 93 ? -0.933 3.005 17.057 1.00 92.00 93 ARG A O 1
ATOM 722 N N . LEU A 1 94 ? -2.847 2.002 17.681 1.00 93.94 94 LEU A N 1
ATOM 723 C CA . LEU A 1 94 ? -2.936 1.123 16.515 1.00 93.94 94 LEU A CA 1
ATOM 724 C C . LEU A 1 94 ? -3.182 1.939 15.239 1.00 93.94 94 LEU A C 1
ATOM 726 O O . LEU A 1 94 ? -2.515 1.713 14.235 1.00 93.94 94 LEU A O 1
ATOM 730 N N . ALA A 1 95 ? -4.083 2.923 15.300 1.00 91.31 95 ALA A N 1
ATOM 731 C CA . ALA A 1 95 ? -4.369 3.824 14.187 1.00 91.31 95 ALA A CA 1
ATOM 732 C C . ALA A 1 95 ? -3.147 4.680 13.808 1.00 91.31 95 ALA A C 1
ATOM 734 O O . ALA A 1 95 ? -2.841 4.829 12.628 1.00 91.31 95 ALA A O 1
ATOM 735 N N . GLN A 1 96 ? -2.403 5.192 14.794 1.00 94.44 96 GLN A N 1
ATOM 736 C CA . GLN A 1 96 ? -1.152 5.920 14.555 1.00 94.44 96 GLN A CA 1
ATOM 737 C C . GLN A 1 96 ? -0.095 5.041 13.881 1.00 94.44 96 GLN A C 1
ATOM 739 O O . GLN A 1 96 ? 0.499 5.460 12.890 1.00 94.44 96 GLN A O 1
ATOM 744 N N . PHE A 1 97 ? 0.115 3.817 14.378 1.00 97.06 97 PHE A N 1
ATOM 745 C CA . PHE A 1 97 ? 1.057 2.875 13.773 1.00 97.06 97 PHE A CA 1
ATOM 746 C C . PHE A 1 97 ? 0.653 2.506 12.342 1.00 97.06 97 PHE A C 1
ATOM 748 O O . PHE A 1 97 ? 1.497 2.496 11.451 1.00 97.06 97 PHE A O 1
ATOM 755 N N . HIS A 1 98 ? -0.638 2.267 12.102 1.00 93.69 98 HIS A N 1
ATOM 756 C CA . HIS A 1 98 ? -1.161 1.994 10.767 1.00 93.69 98 HIS A CA 1
ATOM 757 C C . HIS A 1 98 ? -0.894 3.154 9.803 1.00 93.69 98 HIS A C 1
ATOM 759 O O . HIS A 1 98 ? -0.367 2.935 8.717 1.00 93.69 98 HIS A O 1
ATOM 765 N N . ASN A 1 99 ? -1.188 4.390 10.213 1.00 95.25 99 ASN A N 1
ATOM 766 C CA . ASN A 1 99 ? -0.958 5.569 9.378 1.00 95.25 99 ASN A CA 1
ATOM 767 C C . ASN A 1 99 ? 0.529 5.778 9.077 1.00 95.25 99 ASN A C 1
ATOM 769 O O . ASN A 1 99 ? 0.893 6.120 7.951 1.00 95.25 99 ASN A O 1
ATOM 773 N N . LEU A 1 100 ? 1.397 5.539 10.062 1.00 97.25 100 LEU A N 1
ATOM 774 C CA . LEU A 1 100 ? 2.840 5.589 9.857 1.00 97.25 100 LEU A CA 1
ATOM 775 C C . LEU A 1 100 ? 3.288 4.511 8.864 1.00 97.25 100 LEU A C 1
ATOM 777 O O . LEU A 1 100 ? 4.025 4.816 7.931 1.00 97.25 100 LEU A O 1
ATOM 781 N N . ALA A 1 101 ? 2.799 3.278 9.020 1.00 96.88 101 ALA A N 1
ATOM 782 C CA . ALA A 1 101 ? 3.098 2.178 8.111 1.00 96.88 101 ALA A CA 1
ATOM 783 C C . ALA A 1 101 ? 2.650 2.497 6.676 1.00 96.88 101 ALA A C 1
ATOM 785 O O . ALA A 1 101 ? 3.449 2.372 5.752 1.00 96.88 101 ALA A O 1
ATOM 786 N N . LEU A 1 102 ? 1.420 2.989 6.485 1.00 96.56 102 LEU A N 1
ATOM 787 C CA . LEU A 1 102 ? 0.926 3.418 5.174 1.00 96.56 102 LEU A CA 1
ATOM 788 C C . LEU A 1 102 ? 1.789 4.528 4.562 1.00 96.56 102 LEU A C 1
ATOM 790 O O . LEU A 1 102 ? 2.061 4.495 3.364 1.00 96.56 102 LEU A O 1
ATOM 794 N N . THR A 1 103 ? 2.244 5.485 5.373 1.00 97.25 103 THR A N 1
ATOM 795 C CA . THR A 1 103 ? 3.094 6.590 4.904 1.00 97.25 103 THR A CA 1
ATOM 796 C C . THR A 1 103 ? 4.460 6.082 4.449 1.00 97.25 103 THR A C 1
ATOM 798 O O . THR A 1 103 ? 4.916 6.441 3.367 1.00 97.25 103 THR A O 1
ATOM 801 N N . LEU A 1 104 ? 5.097 5.210 5.235 1.00 97.38 104 LEU A N 1
ATOM 802 C CA . LEU A 1 104 ? 6.403 4.639 4.897 1.00 97.38 104 LEU A CA 1
ATOM 803 C C . LEU A 1 104 ? 6.330 3.747 3.655 1.00 97.38 104 LEU A C 1
ATOM 805 O O . LEU A 1 104 ? 7.178 3.860 2.773 1.00 97.38 104 LEU A O 1
ATOM 809 N N . ILE A 1 105 ? 5.299 2.902 3.555 1.00 96.12 105 ILE A N 1
ATOM 810 C CA . ILE A 1 105 ? 5.080 2.049 2.380 1.00 96.12 105 ILE A CA 1
ATOM 811 C C . ILE A 1 105 ? 4.842 2.912 1.137 1.00 96.12 105 ILE A C 1
ATOM 813 O O . ILE A 1 105 ? 5.452 2.664 0.102 1.00 96.12 105 ILE A O 1
ATOM 817 N N . SER A 1 106 ? 4.012 3.955 1.238 1.00 96.88 106 SER A N 1
ATOM 818 C CA . SER A 1 106 ? 3.746 4.868 0.117 1.00 96.88 106 SER A CA 1
ATOM 819 C C . SER A 1 106 ? 5.003 5.615 -0.327 1.00 96.88 106 SER A C 1
ATOM 821 O O . SER A 1 106 ? 5.232 5.761 -1.524 1.00 96.88 106 SER A O 1
ATOM 823 N N . LEU A 1 107 ? 5.843 6.049 0.618 1.00 96.19 107 LEU A N 1
ATOM 824 C CA . LEU A 1 107 ? 7.132 6.668 0.310 1.00 96.19 107 LEU A CA 1
ATOM 825 C C . LEU A 1 107 ? 8.070 5.686 -0.407 1.00 96.19 107 LEU A C 1
ATOM 827 O O . LEU A 1 107 ? 8.685 6.055 -1.402 1.00 96.19 107 LEU A O 1
ATOM 831 N N . GLY A 1 108 ? 8.152 4.437 0.060 1.00 94.81 108 GLY A N 1
ATOM 832 C CA . GLY A 1 108 ? 8.945 3.396 -0.596 1.00 94.81 108 GLY A CA 1
ATOM 833 C C . GLY A 1 108 ? 8.469 3.111 -2.023 1.00 94.81 108 GLY A C 1
ATOM 834 O O . GLY A 1 108 ? 9.277 3.091 -2.947 1.00 94.81 108 GLY A O 1
ATOM 835 N N . LEU A 1 109 ? 7.154 2.970 -2.221 1.00 94.19 109 LEU A N 1
ATOM 836 C CA . LEU A 1 109 ? 6.556 2.801 -3.550 1.00 94.19 109 LEU A CA 1
ATOM 837 C C . LEU A 1 109 ? 6.823 4.003 -4.461 1.00 94.19 109 LEU A C 1
ATOM 839 O O . LEU A 1 109 ? 7.091 3.811 -5.641 1.00 94.19 109 LEU A O 1
ATOM 843 N N . LEU A 1 110 ? 6.779 5.227 -3.929 1.00 94.31 110 LEU A N 1
ATOM 844 C CA . LEU A 1 110 ? 7.085 6.436 -4.691 1.00 94.31 110 LEU A CA 1
ATOM 845 C C . LEU A 1 110 ? 8.532 6.438 -5.189 1.00 94.31 110 LEU A C 1
ATOM 847 O O . LEU A 1 110 ? 8.767 6.746 -6.350 1.00 94.31 110 LEU A O 1
ATOM 851 N N . ILE A 1 111 ? 9.485 6.083 -4.327 1.00 94.25 111 ILE A N 1
ATOM 852 C CA . ILE A 1 111 ? 10.905 6.009 -4.692 1.00 94.25 111 ILE A CA 1
ATOM 853 C C . ILE A 1 111 ? 11.114 4.989 -5.819 1.00 94.25 111 ILE A C 1
ATOM 855 O O . ILE A 1 111 ? 11.725 5.325 -6.829 1.00 94.25 111 ILE A O 1
ATOM 859 N N . LEU A 1 112 ? 10.547 3.786 -5.676 1.00 91.56 112 LEU A N 1
ATOM 860 C CA . LEU A 1 112 ? 10.596 2.742 -6.707 1.00 91.56 112 LEU A CA 1
ATOM 861 C C . LEU A 1 112 ? 9.957 3.207 -8.022 1.00 91.56 112 LEU A C 1
ATOM 863 O O . LEU A 1 112 ? 10.491 2.982 -9.100 1.00 91.56 112 LEU A O 1
ATOM 867 N N . TYR A 1 113 ? 8.817 3.890 -7.941 1.00 91.81 113 TYR A N 1
ATOM 868 C CA . TYR A 1 113 ? 8.132 4.396 -9.124 1.00 91.81 113 TYR A CA 1
ATOM 869 C C . TYR A 1 113 ? 8.940 5.485 -9.840 1.00 91.81 113 TYR A C 1
ATOM 871 O O . TYR A 1 113 ? 8.984 5.508 -11.064 1.00 91.81 113 TYR A O 1
ATOM 879 N N . VAL A 1 114 ? 9.607 6.374 -9.097 1.00 92.25 114 VAL A N 1
ATOM 880 C CA . VAL A 1 114 ? 10.499 7.393 -9.672 1.00 92.25 114 VAL A CA 1
ATOM 881 C C . VAL A 1 114 ? 11.708 6.752 -10.353 1.00 92.25 114 VAL A C 1
ATOM 883 O O . VAL A 1 114 ? 12.085 7.201 -11.432 1.00 92.25 114 VAL A O 1
ATOM 886 N N . GLU A 1 115 ? 12.289 5.710 -9.757 1.00 87.75 115 GLU A N 1
ATOM 887 C CA . GLU A 1 115 ? 13.393 4.945 -10.348 1.00 87.75 115 GLU A CA 1
ATO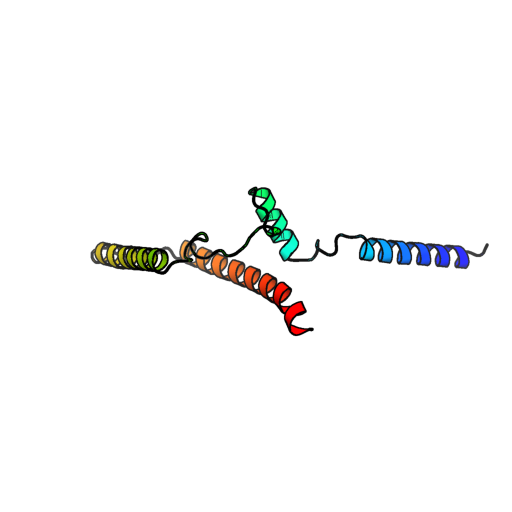M 888 C C . GLU A 1 115 ? 13.008 4.333 -11.705 1.00 87.75 115 GLU A C 1
ATOM 890 O O . GLU A 1 115 ? 13.757 4.475 -12.668 1.00 87.75 115 GLU A O 1
ATOM 895 N N . GLU A 1 116 ? 11.812 3.748 -11.813 1.00 86.81 116 GLU A N 1
ATOM 896 C CA . GLU A 1 116 ? 11.289 3.189 -13.070 1.00 86.81 116 GLU A CA 1
ATOM 897 C C . GLU A 1 116 ? 10.879 4.275 -14.086 1.00 86.81 116 GLU A C 1
ATOM 899 O O . GLU A 1 116 ? 10.996 4.085 -15.296 1.00 86.81 116 GLU A O 1
ATOM 904 N N . LEU A 1 117 ? 10.403 5.437 -13.623 1.00 89.62 117 LEU A N 1
ATOM 905 C CA . LEU A 1 117 ? 9.996 6.542 -14.500 1.00 89.62 117 LEU A CA 1
ATOM 906 C C . LEU A 1 117 ? 11.167 7.347 -15.075 1.00 89.62 117 LEU A C 1
ATOM 908 O O . LEU A 1 117 ? 11.048 7.863 -16.186 1.00 89.62 117 LEU A O 1
ATOM 912 N N . ALA A 1 118 ? 12.264 7.502 -14.330 1.00 87.81 118 ALA A N 1
ATOM 913 C CA . ALA A 1 118 ? 13.423 8.290 -14.746 1.00 87.81 118 ALA A CA 1
ATOM 914 C C . ALA A 1 118 ? 13.946 7.932 -16.155 1.00 87.81 118 ALA A C 1
ATOM 916 O O . ALA A 1 118 ? 14.081 8.858 -16.959 1.00 87.81 118 ALA A O 1
ATOM 917 N N . PRO A 1 119 ? 14.179 6.648 -16.506 1.00 84.94 119 PRO A N 1
ATOM 918 C CA . PRO A 1 119 ? 14.627 6.285 -17.849 1.00 84.94 119 PRO A CA 1
ATOM 919 C C . PRO A 1 119 ? 13.575 6.592 -18.924 1.00 84.94 119 PRO A C 1
ATOM 921 O O . PRO A 1 119 ? 13.931 7.121 -19.970 1.00 84.94 119 PRO A O 1
ATOM 924 N N . ILE A 1 120 ? 12.284 6.356 -18.647 1.00 88.00 120 ILE A N 1
ATOM 925 C CA . ILE A 1 120 ? 11.178 6.559 -19.606 1.00 88.00 120 ILE A CA 1
ATOM 926 C C . ILE A 1 120 ? 11.068 8.023 -20.055 1.00 88.00 120 ILE A C 1
ATOM 928 O O . ILE A 1 120 ? 10.657 8.296 -21.177 1.00 88.00 120 ILE A O 1
ATOM 932 N N . ILE A 1 121 ? 11.387 8.971 -19.169 1.00 85.75 121 ILE A N 1
ATOM 933 C CA . ILE A 1 121 ? 11.257 10.412 -19.437 1.00 85.75 121 ILE A CA 1
ATOM 934 C C . ILE A 1 121 ? 12.538 10.997 -20.055 1.00 85.75 121 ILE A C 1
ATOM 936 O O . ILE A 1 121 ? 12.488 12.058 -20.674 1.00 85.75 121 ILE A O 1
ATOM 940 N N . SER A 1 122 ? 13.692 10.354 -19.849 1.00 80.75 122 SER A N 1
ATOM 941 C CA . SER A 1 122 ? 14.983 10.821 -20.376 1.00 80.75 122 SER A CA 1
ATOM 942 C C . SER A 1 122 ? 15.277 10.393 -21.81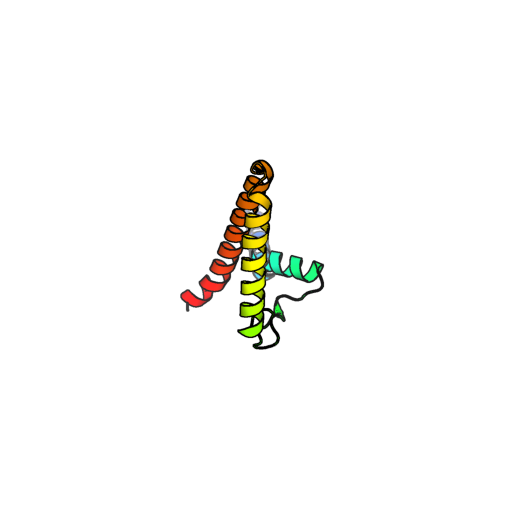9 1.00 80.75 122 SER A C 1
ATOM 944 O O . SER A 1 122 ? 16.247 10.888 -22.395 1.00 80.75 122 SER A O 1
ATOM 946 N N . GLU A 1 123 ? 14.465 9.489 -22.372 1.00 58.62 123 GLU A N 1
ATOM 947 C CA . GLU A 1 123 ? 14.451 9.099 -23.792 1.00 58.62 123 GLU A CA 1
ATOM 948 C C . GLU A 1 123 ? 13.551 10.023 -24.630 1.00 58.62 123 GLU A C 1
ATOM 950 O O . GLU A 1 123 ? 13.955 10.342 -25.774 1.00 58.62 123 GLU A O 1
#

Foldsee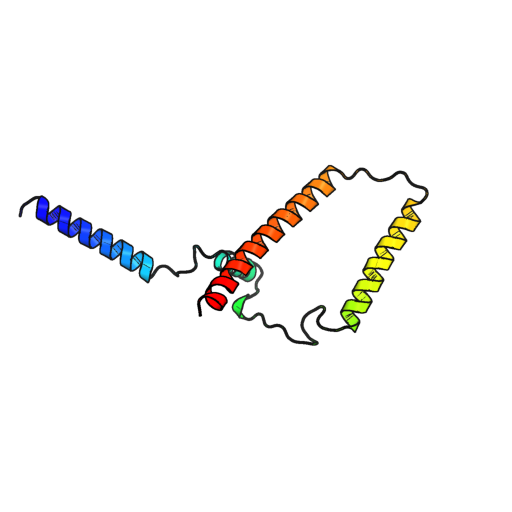k 3Di:
DDPVVVVVVVVVVVVVVVVCCCVPVPVPPPPLVVVVQVVCVVVVHGPVPDDDDQPPPQPSDPVNVVVVVCVVVCVVVVVVVVCPPPDDDPPPVVVVVVVVVVVVVVVSVVSNVCVVVVVVVVD

Organism: NCBI:txid2650707

Radius of gyration: 26.2 Å; Cα contacts (8 Å, |Δi|>4): 32; chains: 1; bounding box: 88×29×47 Å

InterPro domains:
  IPR002076 ELO family [PF01151] (58-121)

Sequence (123 aa):
MSAASVAEAAAGVASDFASDVVANAPVNSLSPDYWLSEGYKAFGYDKSQWRWVNGVTPLSTWREVGIGMVLYLGVIFGIQFLMRSRKPFELTRLAQFHNLALTLISLGLLILYVEELAPIISE

Secondary structure (DSSP, 8-state):
--HHHHHHHHHHHHHHHHHHHHHHS-TTTT-HHHHHHHHHHHTT--GGG----TTTSTT-SHHHHHHHHHHHHHHHHHHHHHHTTSPPP--HHHHHHHHHHHHHHHHHHHHHHHHHHHHHHH-

Mean predicted aligned error: 11.93 Å

pLDDT: mean 84.67, std 12.63, range [50.0, 97.94]

Solvent-accessible surface area (backbone atoms only — not comparable to full-atom values): 7299 Å² total; per-residue (Å²): 135,60,74,65,62,56,53,52,52,52,50,51,52,52,51,50,50,52,48,49,48,64,70,65,42,72,84,41,84,82,37,68,59,46,59,51,41,52,52,36,45,76,73,76,38,64,62,88,74,64,72,93,41,83,77,72,40,86,72,52,38,72,67,52,44,51,53,51,50,52,50,53,52,49,51,52,54,49,50,52,61,68,44,72,89,50,81,85,82,86,53,59,70,60,53,51,50,50,52,50,49,53,52,53,52,51,52,52,51,49,52,46,50,49,64,66,43,51,62,72,72,75,110